Protein AF-A0AAD0WWM5-F1 (afdb_monomer_lite)

Foldseek 3Di:
DDPVLLVLLVVLLVLVVVLVVLLVVLLVLVVVVCVVCVVPPLDDPCPNVLSVVLCVLVVVLSCCCVVPVSVQLNDPDQDDDPNLVVLLVSLVVSLVSLVVVLVVLVVSVVPDPDDPSSVVSNVSSVVSSVSVNVSSVSSNVSSVVSVVVSVVVVVVVVVD

pLDDT: mean 91.47, std 9.18, range [53.81, 98.5]

Secondary structure (DSSP, 8-state):
--HHHHHHHHHHHHHHHHHHHHHHHHHHHHHHHHHHTTT-TTS-SSHHHHHHHHHHHHHHHHHHIIIIIHHHHHSSS----HHHHHHHHHHHHHHHHHHHHHHHHHHHHHHS---HHHHHHHHHHHHHHHHHHHHHHHHHHHHHHHHHHHHHHHHHHHT-

Structure (mmCIF, N/CA/C/O backbone):
data_AF-A0AAD0WWM5-F1
#
_entry.id   AF-A0AAD0WWM5-F1
#
loop_
_atom_site.group_PDB
_atom_site.id
_atom_site.type_symbol
_atom_site.label_atom_id
_atom_site.label_alt_id
_atom_site.label_comp_id
_atom_site.label_asym_id
_atom_site.label_entity_id
_atom_site.label_seq_id
_atom_site.pdbx_PDB_ins_code
_atom_site.Cartn_x
_atom_site.Cartn_y
_atom_site.Cartn_z
_atom_site.occupancy
_atom_site.B_iso_or_equiv
_atom_site.auth_seq_id
_atom_site.auth_comp_id
_atom_site.auth_asym_id
_atom_site.auth_atom_id
_atom_site.pdbx_PDB_model_num
ATOM 1 N N . MET A 1 1 ? 16.611 2.083 -19.815 1.00 89.44 1 MET A N 1
ATOM 2 C CA . MET A 1 1 ? 16.260 3.004 -18.702 1.00 89.44 1 MET A CA 1
ATOM 3 C C . MET A 1 1 ? 17.503 3.666 -18.103 1.00 89.44 1 MET A C 1
ATOM 5 O O . MET A 1 1 ? 18.583 3.092 -18.201 1.00 89.44 1 MET A O 1
ATOM 9 N N . SER A 1 2 ? 17.389 4.865 -17.509 1.00 92.38 2 SER A N 1
ATOM 10 C CA . SER A 1 2 ? 18.531 5.587 -16.905 1.00 92.38 2 SER A CA 1
ATOM 11 C C . SER A 1 2 ? 18.964 4.998 -15.552 1.00 92.38 2 SER A C 1
ATOM 13 O O . SER A 1 2 ? 18.190 4.309 -14.893 1.00 92.38 2 SER A O 1
ATOM 15 N N . ALA A 1 3 ? 20.185 5.305 -15.095 1.00 94.44 3 ALA A N 1
ATOM 16 C CA . ALA A 1 3 ? 20.655 4.891 -13.766 1.00 94.44 3 ALA A CA 1
ATOM 17 C C . ALA A 1 3 ? 19.786 5.460 -12.627 1.00 94.44 3 ALA A C 1
ATOM 19 O O . ALA A 1 3 ? 19.522 4.771 -11.649 1.00 94.44 3 ALA A O 1
ATOM 20 N N . GLU A 1 4 ? 19.296 6.693 -12.784 1.00 96.12 4 GLU A N 1
ATOM 21 C CA . GLU A 1 4 ? 18.362 7.315 -11.839 1.00 96.12 4 GLU A CA 1
ATOM 22 C C . GLU A 1 4 ? 17.033 6.550 -11.766 1.00 96.12 4 GLU A C 1
ATOM 24 O O . GLU A 1 4 ? 16.520 6.325 -10.677 1.00 96.12 4 GLU A O 1
ATOM 29 N N . PHE A 1 5 ? 16.495 6.101 -12.906 1.00 96.31 5 PHE A N 1
ATOM 30 C CA . PHE A 1 5 ? 15.285 5.277 -12.932 1.00 96.31 5 PHE A CA 1
ATOM 31 C C . PHE A 1 5 ? 15.490 3.970 -12.160 1.00 96.31 5 PHE A C 1
ATOM 33 O O . PHE A 1 5 ? 14.687 3.641 -11.292 1.00 96.31 5 PHE A O 1
ATOM 40 N N . LYS A 1 6 ? 16.595 3.261 -12.430 1.00 96.94 6 LYS A N 1
ATOM 41 C CA . LYS A 1 6 ? 16.902 1.993 -11.753 1.00 96.94 6 LYS A CA 1
ATOM 42 C C . LYS A 1 6 ? 17.057 2.180 -10.239 1.00 96.94 6 LYS A C 1
ATOM 44 O O . LYS A 1 6 ? 16.509 1.389 -9.483 1.00 96.94 6 LYS A O 1
ATOM 49 N N . ALA A 1 7 ? 17.699 3.265 -9.799 1.00 97.75 7 ALA A N 1
ATOM 50 C CA . ALA A 1 7 ? 17.811 3.589 -8.376 1.00 97.75 7 ALA A CA 1
ATOM 51 C C . ALA A 1 7 ? 16.440 3.798 -7.708 1.00 97.75 7 ALA A C 1
ATOM 53 O O . ALA A 1 7 ? 16.213 3.297 -6.611 1.00 97.75 7 ALA A O 1
ATOM 54 N N . LYS A 1 8 ? 15.495 4.476 -8.378 1.00 98.00 8 LYS A N 1
ATOM 55 C CA . LYS A 1 8 ? 14.133 4.631 -7.844 1.00 98.00 8 LYS A CA 1
ATOM 56 C C . LYS A 1 8 ? 13.393 3.286 -7.727 1.00 98.00 8 LYS A C 1
ATOM 58 O O . LYS A 1 8 ? 12.671 3.086 -6.757 1.00 98.00 8 LYS A O 1
ATOM 63 N N . VAL A 1 9 ? 13.589 2.357 -8.669 1.00 98.00 9 VAL A N 1
ATOM 64 C CA . VAL A 1 9 ? 13.018 0.994 -8.581 1.00 98.00 9 VAL A CA 1
ATOM 65 C C . VAL A 1 9 ? 13.612 0.228 -7.392 1.00 98.00 9 VAL A C 1
ATOM 67 O O . VAL A 1 9 ? 12.881 -0.391 -6.625 1.00 98.00 9 VAL A O 1
ATOM 70 N N . GLU A 1 10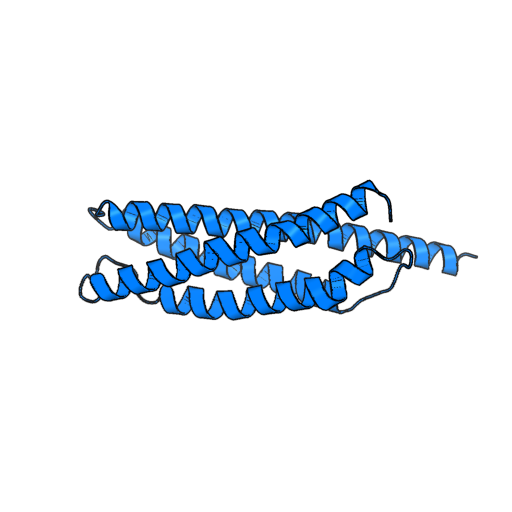 ? 14.926 0.309 -7.179 1.00 97.88 10 GLU A N 1
ATOM 71 C CA . GLU A 1 10 ? 15.583 -0.311 -6.016 1.00 97.88 10 GLU A CA 1
ATOM 72 C C . GLU A 1 10 ? 15.078 0.261 -4.679 1.00 97.88 10 GLU A C 1
ATOM 74 O O . GLU A 1 10 ? 14.927 -0.477 -3.699 1.00 97.88 10 GLU A O 1
ATOM 79 N N . GLU A 1 11 ? 14.763 1.560 -4.632 1.00 97.75 11 GLU A N 1
ATOM 80 C CA . GLU A 1 11 ? 14.130 2.179 -3.465 1.00 97.75 11 GLU A CA 1
ATOM 81 C C . GLU A 1 11 ? 12.754 1.565 -3.164 1.00 97.75 11 GLU A C 1
ATOM 83 O O . GLU A 1 11 ? 12.493 1.274 -1.994 1.00 97.75 11 GLU A O 1
ATOM 88 N N . LEU A 1 12 ? 11.913 1.303 -4.176 1.00 98.00 12 LEU A N 1
ATOM 89 C CA . LEU A 1 12 ? 10.613 0.634 -3.992 1.00 98.00 12 LEU A CA 1
ATOM 90 C C . LEU A 1 12 ? 10.774 -0.760 -3.377 1.00 98.00 12 LEU A C 1
ATOM 92 O O . LEU A 1 12 ? 10.167 -1.039 -2.342 1.00 98.00 12 LEU A O 1
ATOM 96 N N . ILE A 1 13 ? 11.680 -1.578 -3.926 1.00 97.12 13 ILE A N 1
ATOM 97 C CA . ILE A 1 13 ? 11.989 -2.921 -3.404 1.00 97.12 13 ILE A CA 1
ATOM 98 C C . ILE A 1 13 ? 12.341 -2.849 -1.914 1.00 97.12 13 ILE A C 1
ATOM 100 O O . ILE A 1 13 ? 11.848 -3.621 -1.090 1.00 97.12 13 ILE A O 1
ATOM 104 N N . SER A 1 14 ? 13.199 -1.898 -1.537 1.00 96.19 14 SER A N 1
ATOM 105 C CA . SER A 1 14 ? 13.590 -1.726 -0.136 1.00 96.19 14 SER A CA 1
ATOM 106 C C . SER A 1 14 ? 12.425 -1.264 0.752 1.00 96.19 14 SER A C 1
ATOM 108 O O . SER A 1 14 ? 12.349 -1.636 1.929 1.00 96.19 14 SER A O 1
ATOM 110 N N . TYR A 1 15 ? 11.496 -0.489 0.188 1.00 97.94 15 TYR A N 1
ATOM 111 C CA . TYR A 1 15 ? 10.340 0.056 0.888 1.00 97.94 15 TYR A CA 1
ATOM 112 C C . TYR A 1 15 ? 9.309 -1.022 1.234 1.00 97.94 15 TYR A C 1
ATOM 114 O O . TYR A 1 15 ? 8.694 -0.946 2.301 1.00 97.94 15 TYR A O 1
ATOM 122 N N . HIS A 1 16 ? 9.188 -2.084 0.429 1.00 98.50 16 HIS A N 1
ATOM 123 C CA . HIS A 1 16 ? 8.284 -3.203 0.723 1.00 98.50 16 HIS A CA 1
ATOM 124 C C . HIS A 1 16 ? 8.542 -3.778 2.113 1.00 98.50 16 HIS A C 1
ATOM 126 O O . HIS A 1 16 ? 7.617 -4.023 2.883 1.00 98.50 16 HIS A O 1
ATOM 132 N N . GLN A 1 17 ? 9.806 -3.924 2.520 1.00 97.94 17 GLN A N 1
ATOM 133 C CA . GLN A 1 17 ? 10.127 -4.442 3.850 1.00 97.94 17 GLN A CA 1
ATOM 134 C C . GLN A 1 17 ? 9.620 -3.535 4.987 1.00 97.94 17 GLN A C 1
ATOM 136 O O . GLN A 1 17 ? 9.258 -4.042 6.057 1.00 97.94 17 GLN A O 1
ATOM 141 N N . ILE A 1 18 ? 9.564 -2.217 4.767 1.00 97.31 18 ILE A N 1
ATOM 142 C CA . ILE A 1 18 ? 8.972 -1.251 5.703 1.00 97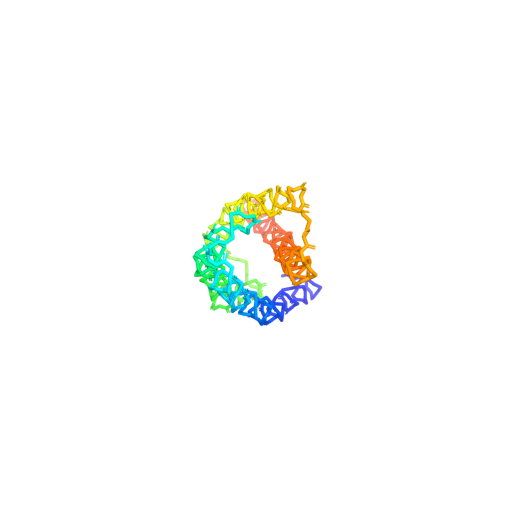.31 18 ILE A CA 1
ATOM 143 C C . ILE A 1 18 ? 7.466 -1.505 5.795 1.00 97.31 18 ILE A C 1
ATOM 145 O O . ILE A 1 18 ? 6.966 -1.727 6.900 1.00 97.31 18 ILE A O 1
ATOM 149 N N . ILE A 1 19 ? 6.772 -1.587 4.656 1.00 98.19 19 ILE A N 1
ATOM 150 C CA . ILE A 1 19 ? 5.331 -1.882 4.595 1.00 98.19 19 ILE A CA 1
ATOM 151 C C . ILE A 1 19 ? 5.024 -3.192 5.317 1.00 98.19 19 ILE A C 1
ATOM 153 O O . ILE A 1 19 ? 4.214 -3.206 6.244 1.00 98.19 19 ILE A O 1
ATOM 157 N N . ARG A 1 20 ? 5.730 -4.282 4.991 1.00 98.31 20 ARG A N 1
ATOM 158 C CA . ARG A 1 20 ? 5.525 -5.593 5.626 1.00 98.31 20 ARG A CA 1
ATOM 159 C C . ARG A 1 20 ? 5.655 -5.535 7.146 1.00 98.31 20 ARG A C 1
ATOM 161 O O . ARG A 1 20 ? 4.868 -6.157 7.858 1.00 98.31 20 ARG A O 1
ATOM 168 N N . ASN A 1 21 ? 6.655 -4.821 7.658 1.00 97.94 21 ASN A N 1
ATOM 169 C CA . ASN A 1 21 ? 6.890 -4.723 9.099 1.00 97.94 21 ASN A CA 1
ATOM 170 C C . ASN A 1 21 ? 5.799 -3.910 9.795 1.00 97.94 21 ASN A C 1
ATOM 172 O O . ASN A 1 21 ? 5.251 -4.338 10.815 1.00 97.94 21 ASN A O 1
ATOM 176 N N . GLU A 1 22 ? 5.474 -2.746 9.245 1.00 96.94 22 GLU A N 1
ATOM 177 C CA . GLU A 1 22 ? 4.502 -1.841 9.843 1.00 96.94 22 GLU A CA 1
ATOM 178 C C . GLU A 1 22 ? 3.079 -2.388 9.762 1.00 96.94 22 GLU A C 1
ATOM 180 O O . GLU A 1 22 ? 2.337 -2.317 10.744 1.00 96.94 22 GLU A O 1
ATOM 185 N N . PHE A 1 23 ? 2.717 -3.000 8.637 1.00 97.38 23 PHE A N 1
ATOM 186 C CA . PHE A 1 23 ? 1.388 -3.555 8.432 1.00 97.38 23 PHE A CA 1
ATOM 187 C C . PHE A 1 23 ? 1.133 -4.768 9.329 1.00 97.38 23 PHE A C 1
ATOM 189 O O . PHE A 1 23 ? 0.081 -4.858 9.958 1.00 97.38 23 PHE A O 1
ATOM 196 N N . LYS A 1 24 ? 2.117 -5.662 9.500 1.00 96.56 24 LYS A N 1
ATOM 197 C CA . LYS A 1 24 ? 2.006 -6.790 10.446 1.00 96.56 24 LYS A CA 1
ATOM 198 C C . LYS A 1 24 ? 1.835 -6.317 11.889 1.00 96.56 24 LYS A C 1
ATOM 200 O O . LYS A 1 24 ? 1.042 -6.894 12.637 1.00 96.56 24 LYS A O 1
ATOM 205 N N . ALA A 1 25 ? 2.547 -5.260 12.286 1.00 96.00 25 ALA A N 1
ATOM 206 C CA . ALA A 1 25 ? 2.359 -4.646 13.597 1.00 96.00 25 ALA A CA 1
ATOM 207 C C . ALA A 1 25 ? 0.947 -4.051 13.740 1.00 96.00 25 ALA A C 1
ATOM 209 O O . ALA A 1 25 ? 0.294 -4.261 14.765 1.00 96.00 25 ALA A O 1
ATOM 210 N N . LEU A 1 26 ? 0.448 -3.382 12.696 1.00 95.69 26 LEU A N 1
ATOM 211 C CA . LEU A 1 26 ? -0.894 -2.807 12.661 1.00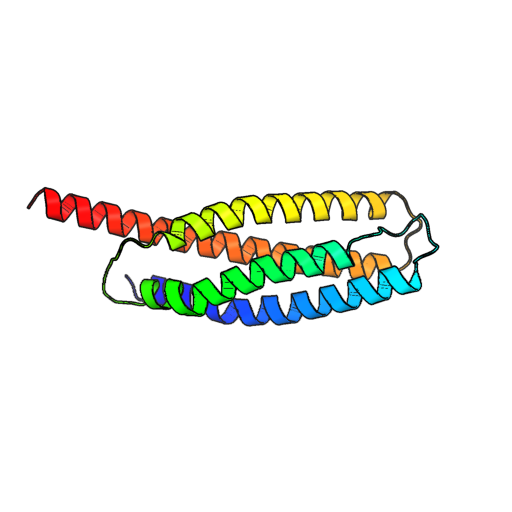 95.69 26 LEU A CA 1
ATOM 212 C C . LEU A 1 26 ? -1.988 -3.878 12.753 1.00 95.69 26 LEU A C 1
ATOM 214 O O . LEU A 1 26 ? -2.912 -3.739 13.553 1.00 95.69 26 LEU A O 1
ATOM 218 N N . MET A 1 27 ? -1.853 -4.976 12.005 1.00 96.06 27 MET A N 1
ATOM 219 C CA . MET A 1 27 ? -2.753 -6.130 12.064 1.00 96.06 27 MET A CA 1
ATOM 220 C C . MET A 1 27 ? -2.832 -6.696 13.479 1.00 96.06 27 MET A C 1
ATOM 222 O O . MET A 1 27 ? -3.926 -6.853 14.022 1.00 96.06 27 MET A O 1
ATOM 226 N N . ARG A 1 28 ? -1.682 -6.955 14.111 1.00 95.88 28 ARG A N 1
ATOM 227 C CA . ARG A 1 28 ? -1.644 -7.462 15.485 1.00 95.88 28 ARG A CA 1
ATOM 228 C C . ARG A 1 28 ? -2.342 -6.501 16.449 1.00 95.88 28 ARG A C 1
ATOM 230 O O . ARG A 1 28 ? -3.197 -6.927 17.219 1.00 95.88 28 ARG A O 1
ATOM 237 N N . ARG A 1 29 ? -2.018 -5.208 16.374 1.00 94.75 29 ARG A N 1
ATOM 238 C CA . ARG A 1 29 ? -2.604 -4.186 17.248 1.00 94.75 29 ARG A CA 1
ATOM 239 C C . ARG A 1 29 ? -4.115 -4.040 17.041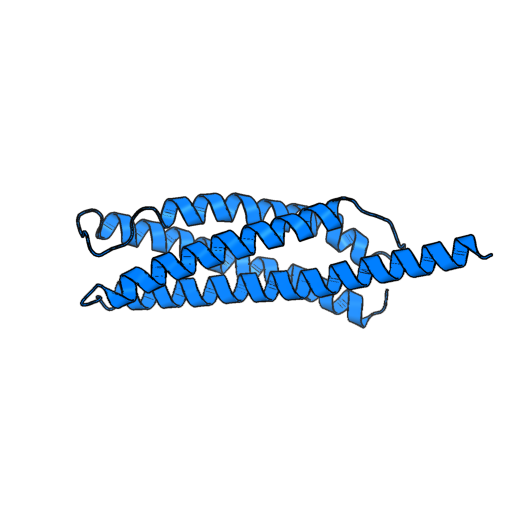 1.00 94.75 29 ARG A C 1
ATOM 241 O O . ARG A 1 29 ? -4.846 -3.853 18.007 1.00 94.75 29 ARG A O 1
ATOM 248 N N . SER A 1 30 ? -4.587 -4.172 15.802 1.00 94.12 30 SER A N 1
ATOM 249 C CA . SER A 1 30 ? -6.016 -4.130 15.481 1.00 94.12 30 SER A CA 1
ATOM 250 C C . SER A 1 30 ? -6.796 -5.265 16.142 1.00 94.12 30 SER A C 1
ATOM 252 O O . SER A 1 30 ? -7.869 -5.027 16.691 1.00 94.12 30 SER A O 1
ATOM 254 N N . 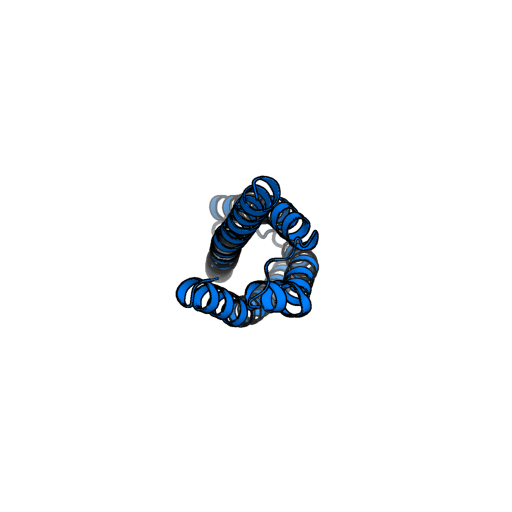TYR A 1 31 ? -6.227 -6.473 16.152 1.00 94.25 31 TYR A N 1
ATOM 255 C CA . TYR A 1 31 ? -6.815 -7.628 16.817 1.00 94.25 31 TYR A CA 1
ATOM 256 C C . TYR A 1 31 ? -6.874 -7.418 18.336 1.00 94.25 31 TYR A C 1
ATOM 258 O O . TYR A 1 31 ? -7.937 -7.560 18.932 1.00 94.25 31 TYR A O 1
ATOM 266 N N . GLU A 1 32 ? -5.757 -7.004 18.947 1.00 93.12 32 GLU A N 1
ATOM 267 C CA . GLU A 1 32 ? -5.667 -6.766 20.396 1.00 93.12 32 GLU A CA 1
ATOM 268 C C . GLU A 1 32 ? -6.680 -5.707 20.873 1.00 93.12 32 GLU A C 1
ATOM 270 O O . GLU A 1 32 ? -7.315 -5.873 21.915 1.00 93.12 32 GLU A O 1
ATOM 275 N N . ILE A 1 33 ? -6.868 -4.629 20.103 1.00 89.94 33 ILE A N 1
ATOM 276 C CA . ILE A 1 33 ? -7.833 -3.569 20.424 1.00 89.94 33 ILE A CA 1
ATOM 277 C C . ILE A 1 33 ? -9.270 -4.068 20.290 1.00 89.94 33 ILE A C 1
ATOM 279 O O . ILE A 1 33 ? -10.070 -3.846 21.197 1.00 89.94 33 ILE A O 1
ATOM 283 N N . GLU A 1 34 ? -9.617 -4.755 19.203 1.00 89.75 34 GLU A N 1
ATOM 284 C CA . GLU A 1 34 ? -10.981 -5.266 19.040 1.00 89.75 34 GLU A CA 1
ATOM 285 C C . GLU A 1 34 ? -11.345 -6.331 20.076 1.00 89.75 34 GLU A C 1
ATOM 287 O O . GLU A 1 34 ? -12.471 -6.332 20.567 1.00 89.75 34 GLU A O 1
ATOM 292 N N . GLU A 1 35 ? -10.405 -7.196 20.461 1.00 91.44 35 GLU A N 1
ATOM 293 C CA . GLU A 1 35 ? -10.624 -8.192 21.514 1.00 91.44 35 GLU A CA 1
ATOM 294 C C . GLU A 1 35 ? -10.843 -7.524 22.880 1.00 91.44 35 GLU A C 1
ATOM 296 O O . GLU A 1 35 ? -11.790 -7.850 23.605 1.00 91.44 35 GLU A O 1
ATOM 301 N N . LYS A 1 36 ? -9.995 -6.546 23.220 1.00 89.44 36 LYS A N 1
ATOM 302 C CA . LYS A 1 36 ? -10.060 -5.818 24.493 1.00 89.44 36 LYS A CA 1
ATOM 303 C C . LYS A 1 36 ? -11.336 -4.991 24.639 1.00 89.44 36 LYS A C 1
ATOM 305 O O . LYS A 1 36 ? -11.870 -4.892 25.741 1.00 89.44 36 LYS A O 1
ATOM 310 N N . TYR A 1 37 ? -11.810 -4.397 23.547 1.00 85.44 37 TYR A N 1
ATOM 311 C CA . TYR A 1 37 ? -12.955 -3.486 23.530 1.00 85.44 37 TYR A CA 1
ATOM 312 C C . TYR A 1 37 ? -14.195 -4.081 22.847 1.00 85.44 37 TYR A C 1
ATOM 314 O O . TYR A 1 37 ? -15.061 -3.343 22.385 1.00 85.44 37 TYR A O 1
ATOM 322 N N . GLN A 1 38 ? -14.316 -5.409 22.795 1.00 85.12 38 GLN A N 1
ATOM 323 C CA . GLN A 1 38 ? -15.393 -6.099 22.070 1.00 85.12 38 GLN A CA 1
ATOM 324 C C . GLN A 1 38 ? -16.818 -5.662 22.476 1.00 85.12 38 GLN A C 1
ATOM 326 O O . GLN A 1 38 ? -17.726 -5.629 21.635 1.00 85.12 38 GLN A O 1
ATOM 331 N N . ASP A 1 39 ? -16.997 -5.276 23.742 1.00 85.75 39 ASP A N 1
ATOM 332 C CA . ASP A 1 39 ? -18.272 -4.831 24.315 1.00 85.75 39 ASP A CA 1
ATOM 333 C C . ASP A 1 39 ? -18.450 -3.301 24.304 1.00 85.75 39 ASP A C 1
ATOM 335 O O . ASP A 1 39 ? -19.521 -2.810 24.662 1.00 85.75 39 ASP A O 1
ATOM 339 N N . ASP A 1 40 ? -17.436 -2.534 23.884 1.00 81.25 40 ASP A N 1
ATOM 340 C CA . ASP A 1 40 ? -17.507 -1.073 23.823 1.00 81.25 40 ASP A CA 1
ATOM 341 C C . ASP A 1 40 ? -18.157 -0.626 22.501 1.00 81.25 40 ASP A C 1
ATOM 343 O O . ASP A 1 40 ? -17.583 -0.826 21.424 1.00 81.25 40 ASP A O 1
ATOM 347 N N . PRO A 1 41 ? -19.349 0.000 22.531 1.00 79.06 41 PRO A N 1
ATOM 348 C CA . PRO A 1 41 ? -20.001 0.485 21.318 1.00 79.06 41 PRO A CA 1
ATOM 349 C C . PRO A 1 41 ? -19.250 1.651 20.654 1.00 79.06 41 PRO A C 1
ATOM 351 O O . PRO A 1 41 ? -19.551 1.982 19.507 1.00 79.06 41 PRO A O 1
ATOM 354 N N . ASN A 1 42 ? -18.288 2.270 21.346 1.00 74.81 42 ASN A N 1
ATOM 355 C CA . ASN A 1 42 ? -17.531 3.422 20.857 1.00 74.81 42 ASN A CA 1
ATOM 356 C C . ASN A 1 42 ? -16.233 3.038 20.134 1.00 74.81 42 ASN A C 1
ATOM 358 O O . ASN A 1 42 ? -15.546 3.928 19.634 1.00 74.81 42 ASN A O 1
ATOM 362 N N . ILE A 1 43 ? -15.894 1.747 20.059 1.00 76.62 43 ILE A N 1
ATOM 363 C CA . ILE A 1 43 ? -14.719 1.259 19.329 1.00 76.62 43 ILE A CA 1
ATOM 364 C C . ILE A 1 43 ? -15.160 0.601 18.011 1.00 76.62 43 ILE A C 1
ATOM 366 O O . ILE A 1 43 ? -16.100 -0.201 17.997 1.00 76.62 43 ILE A O 1
ATOM 370 N N . PRO A 1 44 ? -14.516 0.926 16.873 1.00 78.19 44 PRO A N 1
ATOM 371 C CA . PRO A 1 44 ? -14.845 0.315 15.592 1.00 78.19 44 PRO A CA 1
ATOM 372 C C . PRO A 1 44 ? -14.613 -1.185 15.599 1.00 78.19 44 PRO A C 1
ATOM 374 O O . PRO A 1 44 ? -13.527 -1.666 15.910 1.00 78.19 44 PRO A O 1
ATOM 377 N N . LYS A 1 45 ? -15.622 -1.900 15.108 1.00 85.06 45 LYS A N 1
ATOM 378 C CA . LYS A 1 45 ? -15.551 -3.333 14.835 1.00 85.06 45 LYS A CA 1
ATOM 379 C C . LYS A 1 45 ? -15.161 -3.592 13.381 1.00 85.06 45 LYS A C 1
ATOM 381 O O . LYS A 1 45 ? -15.521 -2.824 12.476 1.00 85.06 45 LYS A O 1
ATOM 386 N N . GLY A 1 46 ? -14.466 -4.695 13.141 1.00 90.94 46 GLY A N 1
ATOM 387 C CA . GLY A 1 46 ? -14.098 -5.200 11.820 1.00 90.94 46 GLY A CA 1
ATOM 388 C C . GLY A 1 46 ? -12.866 -4.552 11.184 1.00 90.94 46 GLY A C 1
ATOM 389 O O . GLY A 1 46 ? -12.677 -4.713 9.980 1.00 90.94 46 GLY A O 1
ATOM 390 N N . LEU A 1 47 ? -12.043 -3.831 11.945 1.00 92.81 47 LEU A N 1
ATOM 391 C CA . LEU A 1 47 ? -10.744 -3.327 11.487 1.00 92.81 47 LEU A CA 1
ATOM 392 C C . LEU A 1 47 ? -9.735 -4.457 11.288 1.00 92.81 47 LEU A C 1
ATOM 394 O O . LEU A 1 47 ? -9.062 -4.491 10.267 1.00 92.81 47 LEU A O 1
ATOM 398 N N . SER A 1 48 ? -9.669 -5.419 12.203 1.00 94.19 48 SER A N 1
ATOM 399 C CA . SER A 1 48 ? -8.806 -6.591 12.091 1.00 94.19 48 SER A CA 1
ATOM 400 C C . SER A 1 48 ? -9.126 -7.391 10.832 1.00 94.19 48 SER A C 1
ATOM 402 O O . SER A 1 48 ? -8.233 -7.696 10.045 1.00 94.19 48 SER A O 1
ATOM 404 N N . ASN A 1 49 ? -10.415 -7.614 10.560 1.00 95.12 49 ASN A N 1
ATOM 405 C CA . ASN A 1 49 ? -10.851 -8.257 9.321 1.00 95.12 49 ASN A CA 1
ATOM 406 C C . ASN A 1 49 ? -10.499 -7.437 8.074 1.00 95.12 49 ASN A C 1
ATOM 408 O O . ASN A 1 49 ? -10.174 -8.029 7.049 1.00 95.12 49 ASN A O 1
ATOM 412 N N . PHE A 1 50 ? -10.589 -6.103 8.135 1.00 96.50 50 PHE A N 1
ATOM 413 C CA . PHE A 1 50 ? -10.141 -5.239 7.042 1.00 96.50 50 PHE A CA 1
ATOM 414 C C . PHE A 1 50 ? -8.642 -5.425 6.793 1.00 96.50 50 PHE A C 1
ATOM 416 O O . PHE A 1 50 ? -8.261 -5.798 5.689 1.00 96.50 50 PHE A O 1
ATOM 423 N N . PHE A 1 51 ? -7.804 -5.264 7.822 1.00 97.44 51 PHE A N 1
ATOM 424 C CA . PHE A 1 51 ? -6.354 -5.361 7.668 1.00 97.44 51 PHE A CA 1
ATOM 425 C C . PHE A 1 51 ? -5.916 -6.749 7.201 1.00 97.44 51 PHE A C 1
ATOM 427 O O . PHE A 1 51 ? -5.049 -6.845 6.348 1.00 97.44 51 PHE A O 1
ATOM 434 N N . ILE A 1 52 ? -6.532 -7.834 7.677 1.00 96.88 52 ILE A N 1
ATOM 435 C CA . ILE A 1 52 ? -6.207 -9.184 7.191 1.00 96.88 52 ILE A CA 1
ATOM 436 C C . ILE A 1 52 ? -6.487 -9.326 5.692 1.00 96.88 52 ILE A C 1
ATOM 438 O O . ILE A 1 52 ? -5.653 -9.877 4.979 1.00 96.88 52 ILE A O 1
ATOM 442 N N . ARG A 1 53 ? -7.640 -8.847 5.207 1.00 97.75 53 ARG A N 1
ATOM 443 C CA . ARG A 1 53 ? -7.962 -8.922 3.774 1.00 97.75 53 ARG A CA 1
ATOM 444 C C . ARG A 1 53 ? -7.039 -8.036 2.950 1.00 97.75 53 ARG A C 1
ATOM 446 O O . ARG A 1 53 ? -6.457 -8.522 1.993 1.00 97.75 53 ARG A O 1
ATOM 453 N N . PHE A 1 54 ? -6.863 -6.788 3.371 1.00 98.12 54 PHE A N 1
ATOM 454 C CA . PHE A 1 54 ? -6.008 -5.834 2.674 1.00 98.12 54 PHE A CA 1
ATOM 455 C C . PHE A 1 54 ? -4.552 -6.317 2.614 1.00 98.12 54 PHE A C 1
ATOM 457 O O . PHE A 1 54 ? -3.910 -6.191 1.581 1.00 98.12 54 PHE A O 1
ATOM 464 N N . TRP A 1 55 ? -4.054 -6.959 3.680 1.00 98.12 55 TRP A N 1
ATOM 465 C CA . TRP A 1 55 ? -2.732 -7.594 3.697 1.00 98.12 55 TRP A CA 1
ATOM 466 C C . TRP A 1 55 ? -2.575 -8.667 2.620 1.00 98.12 55 TRP A C 1
ATOM 468 O O . TRP A 1 55 ? -1.519 -8.751 2.004 1.00 98.12 55 TRP A O 1
ATOM 478 N N . ILE A 1 56 ? -3.600 -9.499 2.409 1.00 98.06 56 ILE A N 1
ATOM 479 C CA . ILE A 1 56 ? -3.561 -10.540 1.375 1.00 98.06 56 ILE A CA 1
ATOM 480 C C . ILE A 1 56 ? -3.403 -9.904 -0.007 1.00 98.06 56 ILE A C 1
ATOM 482 O O . ILE A 1 56 ? -2.604 -10.409 -0.789 1.00 98.06 56 ILE A O 1
ATOM 486 N N . THR A 1 57 ? -4.120 -8.809 -0.276 1.00 97.25 57 THR A N 1
ATOM 487 C CA . THR A 1 57 ? -4.019 -8.073 -1.541 1.00 97.25 57 THR A CA 1
ATOM 488 C C . THR A 1 57 ? -2.624 -7.469 -1.715 1.00 97.25 57 THR A C 1
ATOM 490 O O . THR A 1 57 ? -1.898 -7.882 -2.611 1.00 97.25 57 THR A O 1
ATOM 493 N N . ILE A 1 58 ? -2.183 -6.593 -0.805 1.00 97.25 58 ILE A N 1
ATOM 494 C CA . ILE A 1 58 ? -0.913 -5.870 -0.998 1.00 97.25 58 ILE A CA 1
ATOM 495 C C . ILE A 1 58 ? 0.319 -6.780 -0.942 1.00 97.25 58 ILE A C 1
ATOM 497 O O . ILE A 1 58 ? 1.323 -6.499 -1.579 1.00 97.25 58 ILE A O 1
ATOM 501 N N . GLU A 1 59 ? 0.289 -7.878 -0.177 1.00 98.25 59 GLU A N 1
ATOM 502 C CA . GLU A 1 59 ? 1.406 -8.830 -0.170 1.00 98.25 59 GLU A CA 1
ATOM 503 C C . GLU A 1 59 ? 1.467 -9.637 -1.469 1.00 98.25 59 GLU A C 1
ATOM 505 O O . GLU A 1 59 ? 2.566 -10.000 -1.886 1.00 98.25 59 GLU A O 1
ATOM 510 N N . ALA A 1 60 ? 0.326 -9.920 -2.106 1.00 97.44 60 ALA A N 1
ATOM 511 C CA . ALA A 1 60 ? 0.309 -10.572 -3.411 1.00 97.44 60 ALA A CA 1
ATOM 512 C C . ALA A 1 60 ? 0.899 -9.655 -4.491 1.00 97.44 60 ALA A C 1
ATOM 514 O O . ALA A 1 60 ? 1.742 -10.118 -5.262 1.00 97.44 60 ALA A O 1
ATOM 515 N N . ASP A 1 61 ? 0.538 -8.371 -4.479 1.00 97.38 61 ASP A N 1
ATOM 516 C CA . ASP A 1 61 ? 1.079 -7.372 -5.408 1.00 97.38 61 ASP A CA 1
ATOM 517 C C . ASP A 1 61 ? 2.582 -7.187 -5.197 1.00 97.38 61 ASP A C 1
ATOM 519 O O . ASP A 1 61 ? 3.354 -7.459 -6.114 1.00 97.38 61 ASP A O 1
ATOM 523 N N . MET A 1 62 ? 3.030 -6.948 -3.957 1.00 98.25 62 MET A N 1
ATOM 524 C CA . MET A 1 62 ? 4.462 -6.848 -3.637 1.00 98.25 62 MET A CA 1
ATOM 525 C C . MET A 1 62 ? 5.260 -8.091 -4.061 1.00 98.25 62 MET A C 1
ATOM 527 O O . MET A 1 62 ? 6.410 -7.983 -4.487 1.00 98.25 62 MET A O 1
ATOM 531 N N . GLN A 1 63 ? 4.691 -9.298 -3.945 1.00 97.88 63 GLN A N 1
ATOM 532 C CA . GLN A 1 63 ? 5.344 -10.526 -4.417 1.00 97.88 63 GLN A CA 1
ATOM 533 C C . GLN A 1 63 ? 5.404 -10.603 -5.943 1.00 97.88 63 GLN A C 1
ATOM 535 O O . GLN A 1 63 ? 6.422 -11.032 -6.496 1.00 97.88 63 GLN A O 1
ATOM 540 N N . LYS A 1 64 ? 4.328 -10.214 -6.630 1.00 96.44 64 LYS A N 1
ATOM 541 C CA . LYS A 1 64 ? 4.268 -10.148 -8.093 1.00 96.44 64 LYS A CA 1
ATOM 542 C C . LYS A 1 64 ? 5.284 -9.138 -8.623 1.00 96.44 64 LYS A C 1
ATOM 544 O O . LYS A 1 64 ? 6.061 -9.451 -9.528 1.00 96.44 64 LYS A O 1
ATOM 549 N N . GLU A 1 65 ? 5.358 -7.980 -7.986 1.00 97.69 65 GLU A N 1
ATOM 550 C CA . GLU A 1 65 ? 6.292 -6.915 -8.313 1.00 97.69 65 GLU A CA 1
ATOM 551 C C . GLU A 1 65 ? 7.746 -7.356 -8.125 1.00 97.69 65 GLU A C 1
ATOM 553 O O . GLU A 1 65 ? 8.552 -7.286 -9.052 1.00 97.69 65 GLU A O 1
ATOM 558 N N . GLU A 1 66 ? 8.083 -7.896 -6.951 1.00 97.81 66 GLU A N 1
ATOM 559 C CA . GLU A 1 66 ? 9.443 -8.341 -6.623 1.00 97.81 66 GLU A CA 1
ATOM 560 C C . GLU A 1 66 ? 9.922 -9.510 -7.489 1.00 97.81 66 GLU A C 1
ATOM 562 O O . GLU A 1 66 ? 11.106 -9.594 -7.822 1.00 97.81 66 GLU A O 1
ATOM 567 N N . SER A 1 67 ? 9.024 -10.438 -7.827 1.00 95.56 67 SER A N 1
ATOM 568 C CA . SER A 1 67 ? 9.384 -11.650 -8.570 1.00 95.56 67 SER A CA 1
ATOM 569 C C . SER A 1 67 ? 9.413 -11.456 -10.082 1.00 95.56 67 SER A C 1
ATOM 571 O O . SER A 1 67 ? 10.135 -12.192 -10.761 1.00 95.56 67 SER A O 1
ATOM 573 N N . HIS A 1 68 ? 8.662 -10.486 -10.610 1.00 92.88 68 HIS A N 1
ATOM 574 C CA . HIS A 1 68 ? 8.507 -10.307 -12.049 1.00 92.88 68 HIS A CA 1
ATOM 575 C C . HIS A 1 68 ? 8.669 -8.857 -12.509 1.00 92.88 68 HIS A C 1
ATOM 577 O O . HIS A 1 68 ? 9.556 -8.582 -13.322 1.00 92.88 68 HIS A O 1
ATOM 583 N N . LEU A 1 69 ? 7.863 -7.931 -11.980 1.00 95.44 69 LEU A N 1
ATOM 584 C CA . LEU A 1 69 ? 7.796 -6.570 -12.513 1.00 95.44 69 LEU A CA 1
ATOM 585 C C . LEU A 1 69 ? 9.104 -5.798 -12.324 1.00 95.44 69 LEU A C 1
ATOM 587 O O . LEU A 1 69 ? 9.675 -5.302 -13.289 1.00 95.44 69 LEU A O 1
ATOM 591 N N . PHE A 1 70 ? 9.634 -5.715 -11.106 1.00 96.75 70 PHE A N 1
ATOM 592 C CA . PHE A 1 70 ? 10.866 -4.974 -10.847 1.00 96.75 70 PHE A CA 1
ATOM 593 C C . PHE A 1 70 ? 12.087 -5.555 -11.569 1.00 96.75 70 PHE A C 1
ATOM 595 O O . PHE A 1 70 ? 12.847 -4.766 -12.138 1.00 96.75 70 PHE A O 1
ATOM 602 N N . PRO A 1 71 ? 12.290 -6.890 -11.639 1.00 95.56 71 PRO A N 1
ATOM 603 C CA . PRO A 1 71 ? 13.299 -7.469 -12.524 1.00 95.56 71 PRO A CA 1
ATOM 604 C C . PRO A 1 71 ? 13.176 -6.999 -13.978 1.00 95.56 71 PRO A C 1
ATOM 606 O O . PRO A 1 71 ? 14.192 -6.663 -14.591 1.00 95.56 71 PRO A O 1
ATOM 609 N N . LEU A 1 72 ? 11.952 -6.920 -14.512 1.00 94.12 72 LEU A N 1
ATOM 610 C CA . LEU A 1 72 ? 11.701 -6.400 -15.855 1.00 94.12 72 LEU A CA 1
ATOM 611 C C . LEU A 1 72 ? 12.084 -4.914 -15.967 1.00 94.12 72 LEU A C 1
ATOM 613 O O . LEU A 1 72 ? 12.830 -4.546 -16.875 1.00 94.12 72 LEU A O 1
ATOM 617 N N . LEU A 1 73 ? 11.649 -4.071 -15.025 1.00 95.00 73 LEU A N 1
ATOM 618 C CA . LEU A 1 73 ? 11.960 -2.632 -15.014 1.00 95.00 73 LEU A CA 1
ATOM 619 C C . LEU A 1 73 ? 13.470 -2.345 -14.904 1.00 95.00 73 LEU A C 1
ATOM 621 O O . LEU A 1 73 ? 13.957 -1.328 -15.405 1.00 95.00 73 LEU A O 1
ATOM 625 N N . LEU A 1 74 ? 14.220 -3.228 -14.239 1.00 95.75 74 LEU A N 1
ATOM 626 C CA . LEU A 1 74 ? 15.673 -3.126 -14.073 1.00 95.75 74 LEU A CA 1
ATOM 627 C C . LEU A 1 74 ? 16.464 -3.667 -15.270 1.00 95.75 74 LEU A C 1
ATOM 629 O O . LEU A 1 74 ? 17.666 -3.379 -15.386 1.00 95.75 74 LEU A O 1
ATOM 633 N N . SER A 1 75 ? 15.816 -4.424 -16.154 1.00 93.00 75 SER A N 1
ATOM 634 C CA . SER A 1 75 ? 16.438 -4.947 -17.364 1.00 93.00 75 SER A CA 1
ATOM 635 C C . SER A 1 75 ? 16.811 -3.822 -18.343 1.00 93.00 75 SER A C 1
ATOM 637 O O . SER A 1 75 ? 16.400 -2.664 -18.211 1.00 93.00 75 SER A O 1
ATOM 639 N N . ASP A 1 76 ? 17.676 -4.140 -19.304 1.00 86.75 76 ASP A N 1
ATOM 640 C CA . ASP A 1 76 ? 18.058 -3.193 -20.357 1.00 86.75 76 ASP A CA 1
ATOM 641 C C . ASP A 1 76 ? 17.102 -3.236 -21.561 1.00 86.75 76 ASP A C 1
ATOM 643 O O . ASP A 1 76 ? 17.194 -2.382 -22.444 1.00 86.75 76 ASP A O 1
ATOM 647 N N . GLU A 1 77 ? 16.171 -4.191 -21.576 1.00 85.94 77 GLU A N 1
ATOM 648 C CA . GLU A 1 77 ? 15.187 -4.378 -22.636 1.00 85.94 77 GLU A CA 1
ATOM 649 C C . GLU A 1 77 ? 13.843 -3.755 -22.233 1.00 85.94 77 GLU A C 1
ATOM 651 O O . GLU A 1 77 ? 13.443 -3.754 -21.068 1.00 85.94 77 GLU A O 1
ATOM 656 N N . LEU A 1 78 ? 13.159 -3.159 -23.210 1.00 85.31 78 LEU A N 1
ATOM 657 C CA . LEU A 1 78 ? 11.806 -2.645 -23.025 1.00 85.31 78 LEU A CA 1
ATOM 658 C C . LEU A 1 78 ? 10.821 -3.694 -23.519 1.00 85.31 78 LEU A C 1
ATOM 660 O O . LEU A 1 78 ? 10.843 -4.043 -24.700 1.00 85.31 78 LEU A O 1
ATOM 664 N N . GLU A 1 79 ? 9.953 -4.166 -22.629 1.00 86.38 79 GLU A N 1
ATOM 665 C CA . GLU A 1 79 ? 8.942 -5.170 -22.946 1.00 86.38 79 GLU A CA 1
ATOM 666 C C . GLU A 1 79 ? 7.590 -4.759 -22.364 1.00 86.38 79 GLU A C 1
ATOM 668 O O . GLU A 1 79 ? 7.485 -4.308 -21.223 1.00 86.38 79 GLU A O 1
ATOM 673 N N . THR A 1 80 ? 6.532 -4.914 -23.158 1.00 80.50 80 THR A N 1
ATOM 674 C CA . THR A 1 80 ? 5.165 -4.739 -22.669 1.00 80.50 80 THR A CA 1
ATOM 675 C C . THR A 1 80 ? 4.830 -5.839 -21.672 1.00 80.50 80 THR A C 1
ATOM 677 O O . THR A 1 80 ? 4.913 -7.018 -22.011 1.00 80.50 80 THR A O 1
ATOM 680 N N . CYS A 1 81 ? 4.364 -5.458 -20.489 1.00 83.69 81 CYS A N 1
ATOM 681 C CA . CYS A 1 81 ? 3.932 -6.390 -19.460 1.00 83.69 81 CYS A CA 1
ATOM 682 C C . CYS A 1 81 ? 2.507 -6.040 -19.031 1.00 83.69 81 CYS A C 1
ATOM 684 O O . CYS A 1 81 ? 2.244 -4.914 -18.609 1.00 83.69 81 CYS A O 1
ATOM 686 N N . GLU A 1 82 ? 1.582 -6.992 -19.172 1.00 87.69 82 GLU A N 1
ATOM 687 C CA . GLU A 1 82 ? 0.183 -6.787 -18.776 1.00 87.69 82 GLU A CA 1
ATOM 688 C C . GLU A 1 82 ? 0.056 -6.572 -17.261 1.00 87.69 82 GLU A C 1
ATOM 690 O O . GLU A 1 82 ? -0.819 -5.829 -16.820 1.00 87.69 82 GLU A O 1
ATOM 695 N N . ASP A 1 83 ? 1.005 -7.104 -16.482 1.00 89.88 83 ASP A N 1
ATOM 696 C CA . ASP A 1 83 ? 1.046 -6.921 -15.033 1.00 89.88 83 ASP A CA 1
ATOM 697 C C . ASP A 1 83 ? 1.157 -5.448 -14.629 1.00 89.88 83 ASP A C 1
ATOM 699 O O . ASP A 1 83 ? 0.643 -5.086 -13.580 1.00 89.88 83 ASP A O 1
ATOM 703 N N . ILE A 1 84 ? 1.748 -4.580 -15.464 1.00 93.81 84 ILE A N 1
ATOM 704 C CA . ILE A 1 84 ? 1.817 -3.139 -15.176 1.00 93.81 84 ILE A CA 1
ATOM 705 C C . ILE A 1 84 ? 0.413 -2.543 -15.057 1.00 93.81 84 ILE A C 1
ATOM 707 O O . ILE A 1 84 ? 0.156 -1.754 -14.153 1.00 93.81 84 ILE A O 1
ATOM 711 N N . LYS A 1 85 ? -0.500 -2.901 -15.966 1.00 92.31 85 LYS A N 1
ATOM 712 C CA . LYS A 1 85 ? -1.871 -2.378 -15.927 1.00 92.31 85 LYS A CA 1
ATOM 713 C C . LYS A 1 85 ? -2.642 -2.949 -14.749 1.00 92.31 85 LYS A C 1
ATOM 715 O O . LYS A 1 85 ? -3.341 -2.200 -14.087 1.00 92.31 85 LYS A O 1
ATOM 720 N N . GLU A 1 86 ? -2.476 -4.243 -14.481 1.00 95.12 86 GLU A N 1
ATOM 721 C CA . GLU A 1 86 ? -3.128 -4.906 -13.350 1.00 95.12 86 GLU A CA 1
ATOM 722 C C . GLU A 1 86 ? -2.710 -4.279 -12.012 1.00 95.12 86 GLU A C 1
ATOM 724 O O . GLU A 1 86 ? -3.572 -4.022 -11.179 1.00 95.12 86 GLU A O 1
ATOM 729 N N . ILE A 1 87 ? -1.421 -3.960 -11.833 1.00 97.06 87 ILE A N 1
ATOM 730 C CA . ILE A 1 87 ? -0.932 -3.246 -10.642 1.00 97.06 87 ILE A CA 1
ATOM 731 C C . ILE A 1 87 ? -1.523 -1.832 -10.563 1.00 97.06 87 ILE A C 1
ATOM 733 O O . ILE A 1 87 ? -2.035 -1.442 -9.518 1.00 97.06 87 ILE A O 1
ATOM 737 N N . LEU A 1 88 ? -1.525 -1.072 -11.665 1.00 97.25 88 LEU A N 1
ATOM 738 C CA . LEU A 1 88 ? -2.103 0.279 -11.689 1.00 97.25 88 LEU A CA 1
ATOM 739 C C . LEU A 1 88 ? -3.604 0.282 -11.347 1.00 97.25 88 LEU A C 1
ATOM 741 O O . LEU A 1 88 ? -4.045 1.106 -10.549 1.00 97.25 88 LEU A O 1
ATOM 745 N N . GLU A 1 89 ? -4.381 -0.642 -11.916 1.00 96.62 89 GLU A N 1
ATOM 746 C CA . GLU A 1 89 ? -5.806 -0.818 -11.602 1.00 96.62 89 GLU A CA 1
ATOM 747 C C . GLU A 1 89 ? -6.001 -1.257 -10.142 1.00 96.62 89 GLU A C 1
ATOM 749 O O . GLU A 1 89 ? -6.842 -0.703 -9.431 1.00 96.62 89 GLU A O 1
ATOM 754 N N . GLY A 1 90 ? -5.175 -2.191 -9.660 1.00 97.31 90 GLY A N 1
ATOM 755 C CA . GLY A 1 90 ? -5.168 -2.623 -8.263 1.00 97.31 90 GLY A CA 1
ATOM 756 C C . GLY A 1 90 ? -4.905 -1.471 -7.291 1.00 97.31 90 GLY A C 1
ATOM 757 O O . GLY A 1 90 ? -5.605 -1.344 -6.285 1.00 97.31 90 GLY A O 1
ATOM 758 N N . HIS A 1 91 ? -3.967 -0.575 -7.609 1.00 98.38 91 HIS A N 1
ATOM 759 C CA . HIS A 1 91 ? -3.679 0.614 -6.804 1.00 98.38 91 HIS A CA 1
ATOM 760 C C . HIS A 1 91 ? -4.874 1.568 -6.707 1.00 98.38 91 HIS A C 1
ATOM 762 O O . HIS A 1 91 ? -5.126 2.113 -5.629 1.00 98.38 91 HIS A O 1
ATOM 768 N N . GLU A 1 92 ? -5.649 1.748 -7.781 1.00 97.94 92 GLU A N 1
ATOM 769 C CA . GLU A 1 92 ? -6.871 2.564 -7.735 1.00 97.94 92 GLU A CA 1
ATOM 770 C C . GLU A 1 92 ? -7.906 1.975 -6.761 1.00 97.94 92 GLU A C 1
ATOM 772 O O . GLU A 1 92 ? -8.486 2.698 -5.944 1.00 97.94 92 GLU A O 1
ATOM 777 N N . GLU A 1 93 ? -8.118 0.656 -6.798 1.00 97.94 93 GLU A N 1
ATOM 778 C CA . GLU A 1 93 ? -9.031 -0.031 -5.876 1.00 97.94 93 GLU A CA 1
ATOM 779 C C . GLU A 1 93 ? -8.548 0.069 -4.420 1.00 97.94 93 GLU A C 1
ATOM 781 O O . GLU A 1 93 ? -9.325 0.376 -3.508 1.00 97.94 93 GLU A O 1
ATOM 786 N N . GLN A 1 94 ? -7.249 -0.117 -4.197 1.00 98.31 94 GLN A N 1
ATOM 787 C CA . GLN A 1 94 ? -6.635 -0.044 -2.873 1.00 98.31 94 GLN A CA 1
ATOM 788 C C . GLN A 1 94 ? -6.695 1.361 -2.276 1.00 98.31 94 GLN A C 1
ATOM 790 O O . GLN A 1 94 ? -6.982 1.507 -1.083 1.00 98.31 94 GLN A O 1
ATOM 795 N N . GLU A 1 95 ? -6.483 2.408 -3.078 1.00 98.00 95 GLU A N 1
ATOM 796 C CA . GLU A 1 95 ? -6.620 3.793 -2.623 1.00 98.00 95 GLU A CA 1
ATOM 797 C C . GLU A 1 95 ? -8.050 4.066 -2.129 1.00 98.00 95 GLU A C 1
ATOM 799 O O . GLU A 1 95 ? -8.249 4.692 -1.078 1.00 98.00 95 GLU A O 1
ATOM 804 N N . LEU A 1 96 ? -9.060 3.550 -2.839 1.00 97.88 96 LEU A N 1
ATOM 805 C CA . LEU A 1 96 ? -10.461 3.659 -2.430 1.00 97.88 96 LEU A CA 1
ATOM 806 C C . LEU A 1 96 ? -10.723 2.928 -1.107 1.00 97.88 96 LEU A C 1
ATOM 808 O O . LEU A 1 96 ? -11.301 3.525 -0.193 1.00 97.88 96 LEU A O 1
ATOM 812 N N . GLU A 1 97 ? -10.250 1.689 -0.955 1.00 97.88 97 GLU A N 1
ATOM 813 C CA . GLU A 1 97 ? -10.384 0.928 0.296 1.00 97.88 97 GLU A CA 1
ATOM 814 C C . GLU A 1 97 ? -9.726 1.642 1.487 1.00 97.88 97 GLU A C 1
ATOM 816 O O . GLU A 1 97 ? -10.314 1.759 2.571 1.00 97.88 97 GLU A O 1
ATOM 821 N N . LEU A 1 98 ? -8.517 2.174 1.297 1.00 98.00 98 LEU A N 1
ATOM 822 C CA . LEU A 1 98 ? -7.796 2.926 2.323 1.00 98.00 98 LEU A CA 1
ATOM 823 C C . LEU A 1 98 ? -8.513 4.231 2.677 1.00 98.00 98 LEU A C 1
ATOM 825 O O . LEU A 1 98 ? -8.592 4.604 3.852 1.00 98.00 98 LEU A O 1
ATOM 829 N N . LYS A 1 99 ? -9.095 4.917 1.694 1.00 97.44 99 LYS A N 1
ATOM 830 C CA . LYS A 1 99 ? -9.900 6.122 1.918 1.00 97.44 99 LYS A CA 1
ATOM 831 C C . LYS A 1 99 ? -11.157 5.821 2.732 1.00 97.44 99 LYS A C 1
ATOM 833 O O . LYS A 1 99 ? -11.479 6.580 3.652 1.00 97.44 99 LYS A O 1
ATOM 838 N N . GLU A 1 100 ? -11.844 4.719 2.446 1.00 95.94 100 GLU A N 1
ATOM 839 C CA . GLU A 1 100 ? -13.002 4.264 3.221 1.00 95.94 100 GLU A CA 1
ATOM 840 C C . GLU A 1 100 ? -12.620 3.893 4.659 1.00 95.94 100 GLU A C 1
ATOM 842 O O . GLU A 1 100 ? -13.290 4.323 5.608 1.00 95.94 100 GLU A O 1
ATOM 847 N N . LEU A 1 101 ? -11.507 3.172 4.845 1.00 95.56 101 LEU A N 1
ATOM 848 C CA . LEU A 1 101 ? -10.935 2.907 6.167 1.00 95.56 101 LEU A CA 1
ATOM 849 C C . LEU A 1 101 ? -10.696 4.218 6.924 1.00 95.56 101 LEU A C 1
ATOM 851 O O . LEU A 1 101 ? -11.098 4.347 8.083 1.00 95.56 101 LEU A O 1
ATOM 855 N N . MET A 1 102 ? -10.060 5.198 6.284 1.00 95.25 102 MET A N 1
ATOM 856 C CA . MET A 1 102 ? -9.736 6.473 6.918 1.00 95.25 102 MET A CA 1
ATOM 857 C C . MET A 1 102 ? -10.984 7.263 7.309 1.00 95.25 102 MET A C 1
ATOM 859 O O . MET A 1 102 ? -11.031 7.800 8.418 1.00 95.25 102 MET A O 1
ATOM 863 N N . ALA A 1 103 ? -12.009 7.292 6.456 1.00 92.75 103 ALA A N 1
ATOM 864 C CA . ALA A 1 103 ? -13.292 7.916 6.774 1.00 92.75 103 ALA A CA 1
ATOM 865 C C . ALA A 1 103 ? -13.963 7.236 7.976 1.00 92.75 103 ALA A C 1
ATOM 867 O O . ALA A 1 103 ? -14.427 7.914 8.898 1.00 92.75 103 ALA A O 1
ATOM 868 N N . LYS A 1 104 ? -13.949 5.896 8.014 1.00 89.75 104 LYS A N 1
ATOM 869 C CA . LYS A 1 104 ? -14.459 5.120 9.148 1.00 89.75 104 LYS A CA 1
ATOM 870 C C . LYS A 1 104 ? -13.714 5.487 10.427 1.00 89.75 104 LYS A C 1
ATOM 872 O O . LYS A 1 104 ? -14.347 5.882 11.397 1.00 89.75 104 LYS A O 1
ATOM 877 N N . VAL A 1 105 ? -12.384 5.411 10.425 1.00 89.31 105 VAL A N 1
ATOM 878 C CA . VAL A 1 105 ? -11.531 5.684 11.595 1.00 89.31 105 VAL A CA 1
ATOM 879 C C . VAL A 1 105 ? -11.715 7.113 12.126 1.00 89.31 105 VAL A C 1
ATOM 881 O O . VAL A 1 105 ? -11.820 7.300 13.338 1.00 89.31 105 VAL A O 1
ATOM 884 N N . GLN A 1 106 ? -11.814 8.111 11.243 1.00 85.81 106 GLN A N 1
ATOM 885 C CA . GLN A 1 106 ? -12.079 9.505 11.626 1.00 85.81 106 GLN A CA 1
ATOM 886 C C . GLN A 1 106 ? -13.455 9.686 12.279 1.00 85.81 106 GLN A C 1
ATOM 888 O O . GLN A 1 106 ? -13.582 10.453 13.232 1.00 85.81 106 GLN A O 1
ATOM 893 N N . GLY A 1 107 ? -14.477 8.957 11.820 1.00 81.88 107 GLY A N 1
ATOM 894 C CA . GLY A 1 107 ? -15.810 8.989 12.428 1.00 81.88 107 GLY A CA 1
ATOM 895 C C . GLY A 1 107 ? -15.801 8.618 13.916 1.00 81.88 107 GLY A C 1
ATOM 896 O O . GLY A 1 107 ? -16.485 9.262 14.708 1.00 81.88 107 GLY A O 1
ATOM 897 N N . TYR A 1 108 ? -14.972 7.646 14.311 1.00 76.00 108 TYR A N 1
ATOM 898 C CA . TYR A 1 108 ? -14.834 7.221 15.713 1.00 76.00 108 TYR A CA 1
ATOM 899 C C . TYR A 1 108 ? -14.025 8.198 16.573 1.00 76.00 108 TYR A C 1
ATOM 901 O O . TYR A 1 108 ? -14.290 8.333 17.767 1.00 76.00 108 TYR A O 1
ATOM 909 N N . GLU A 1 109 ? -13.060 8.909 15.981 1.00 74.12 109 GLU A N 1
ATOM 910 C CA . GLU A 1 109 ? -12.289 9.957 16.669 1.00 74.12 109 GLU A CA 1
ATOM 911 C C . GLU A 1 109 ? -13.189 11.123 17.118 1.00 74.12 109 GLU A C 1
ATOM 913 O O . GLU A 1 109 ? -12.943 11.726 18.158 1.00 74.12 109 GLU A O 1
ATOM 918 N N . LEU A 1 110 ? -14.264 11.410 16.373 1.00 66.44 110 LEU A N 1
ATOM 919 C CA . LEU A 1 110 ? -15.213 12.487 16.678 1.00 66.44 110 LEU A CA 1
ATOM 920 C C . LEU A 1 110 ? -16.303 12.095 17.686 1.00 66.44 110 LEU A C 1
ATOM 922 O O . LEU A 1 110 ? -16.920 12.978 18.283 1.00 66.44 110 LEU A O 1
ATOM 926 N N . SER A 1 111 ? -16.584 10.800 17.853 1.00 65.56 111 SER A N 1
ATOM 927 C CA . SER A 1 111 ? -17.757 10.321 18.596 1.00 65.56 111 SER A CA 1
ATOM 928 C C . SER A 1 111 ? -17.493 9.953 20.058 1.00 65.56 111 SER A C 1
ATOM 930 O O . SER A 1 111 ? -18.435 9.582 20.754 1.00 65.56 111 SER A O 1
ATOM 932 N N . SER A 1 112 ? -16.248 9.997 20.534 1.00 56.53 112 SER A N 1
ATOM 933 C CA . SER A 1 112 ? -15.861 9.378 21.807 1.00 56.53 112 SER A CA 1
ATOM 934 C C . SER A 1 112 ? -15.041 10.304 22.714 1.00 56.53 112 SER A C 1
ATOM 936 O O . SER A 1 112 ? -14.235 11.111 22.255 1.00 56.53 112 SER A O 1
ATOM 938 N N . GLU A 1 113 ? -15.204 10.165 24.036 1.00 63.19 113 GLU A N 1
ATOM 939 C CA . GLU A 1 113 ? -14.172 10.562 25.008 1.00 63.19 113 GLU A CA 1
ATOM 940 C C . GLU A 1 113 ? -13.026 9.555 24.892 1.00 63.19 113 GLU A C 1
ATOM 942 O O . GLU A 1 113 ? -12.921 8.590 25.653 1.00 63.19 113 GLU A O 1
ATOM 947 N N . VAL A 1 114 ? -12.236 9.689 23.830 1.00 63.25 114 VAL A N 1
ATOM 948 C CA . VAL A 1 114 ? -11.382 8.589 23.406 1.00 63.25 114 VAL A CA 1
ATOM 949 C C . VAL A 1 114 ? -10.235 8.347 24.364 1.00 63.25 114 VAL A C 1
ATOM 951 O O . VAL A 1 114 ? -9.469 9.248 24.711 1.00 63.25 114 VAL A O 1
ATOM 954 N N . ASN A 1 115 ? -10.084 7.087 24.766 1.00 75.94 115 ASN A N 1
ATOM 955 C CA . ASN A 1 115 ? -8.951 6.691 25.575 1.00 75.94 115 ASN A CA 1
ATOM 956 C C . ASN A 1 115 ? -7.639 6.844 24.774 1.00 75.94 115 ASN A C 1
ATOM 958 O O . ASN A 1 115 ? -7.597 6.840 23.536 1.00 75.94 115 ASN A O 1
ATOM 962 N N . LYS A 1 116 ? -6.539 7.013 25.509 1.00 83.75 116 LYS A N 1
ATOM 963 C CA . LYS A 1 116 ? -5.212 7.272 24.936 1.00 83.75 116 LYS A CA 1
ATOM 964 C C . LYS A 1 116 ? -4.761 6.174 23.961 1.00 83.75 116 LYS A C 1
ATOM 966 O O . LYS A 1 116 ? -4.145 6.484 22.947 1.00 83.75 116 LYS A O 1
ATOM 971 N N . GLU A 1 117 ? -5.088 4.919 24.252 1.00 85.94 117 GLU A N 1
ATOM 972 C CA . GLU A 1 117 ? -4.668 3.758 23.462 1.00 85.94 117 GLU A CA 1
ATOM 973 C C . GLU A 1 117 ? -5.317 3.738 22.075 1.00 85.94 117 GLU A C 1
ATOM 975 O O . GLU A 1 117 ? -4.624 3.517 21.081 1.00 85.94 117 GLU A O 1
ATOM 980 N N . TRP A 1 118 ? -6.613 4.050 21.983 1.00 85.69 118 TRP A N 1
ATOM 981 C CA . TRP A 1 118 ? -7.293 4.220 20.700 1.00 85.69 118 TRP A CA 1
ATOM 982 C C . TRP A 1 118 ? -6.705 5.387 19.906 1.00 85.69 118 TRP A C 1
ATOM 984 O O . TRP A 1 118 ? -6.402 5.242 18.726 1.00 85.69 118 TRP A O 1
ATOM 994 N N . THR A 1 119 ? -6.468 6.529 20.555 1.00 85.81 119 THR A N 1
ATOM 995 C CA . THR A 1 119 ? -5.856 7.697 19.895 1.00 85.81 119 THR A CA 1
ATOM 996 C C . THR A 1 119 ? -4.488 7.353 19.298 1.00 85.81 119 THR A C 1
ATOM 998 O O . THR A 1 119 ? -4.152 7.773 18.191 1.00 85.81 119 THR A O 1
ATOM 1001 N N . GLU A 1 120 ? -3.677 6.579 20.018 1.00 90.56 120 GLU A N 1
ATOM 1002 C CA . GLU A 1 120 ? -2.388 6.094 19.523 1.00 90.56 120 GLU A CA 1
ATOM 1003 C C . GLU A 1 120 ? -2.548 5.088 18.381 1.00 90.56 120 GLU A C 1
ATOM 1005 O O . GLU A 1 120 ? -1.739 5.092 17.460 1.00 90.56 120 GLU A O 1
ATOM 1010 N N . PHE A 1 121 ? -3.583 4.251 18.399 1.00 91.62 121 PHE A N 1
ATOM 1011 C CA . PHE A 1 121 ? -3.845 3.316 17.308 1.00 91.62 121 PHE A CA 1
ATOM 1012 C C . PHE A 1 121 ? -4.300 4.023 16.035 1.00 91.62 121 PHE A C 1
ATOM 1014 O O . PHE A 1 121 ? -3.794 3.728 14.959 1.00 91.62 121 PHE A O 1
ATOM 1021 N N . VAL A 1 122 ? -5.165 5.031 16.147 1.00 91.00 122 VAL A N 1
ATOM 1022 C CA . VAL A 1 122 ? -5.551 5.879 15.011 1.00 91.00 122 VAL A CA 1
ATOM 1023 C C . VAL A 1 122 ? -4.334 6.558 14.384 1.00 91.00 122 VAL A C 1
ATOM 1025 O O . VAL A 1 122 ? -4.248 6.657 13.160 1.00 91.00 122 VAL A O 1
ATOM 1028 N N . LYS A 1 123 ? -3.374 7.014 15.197 1.00 92.56 123 LYS A N 1
ATOM 1029 C CA . LYS A 1 123 ? -2.112 7.577 14.691 1.00 92.56 123 LYS A CA 1
ATOM 1030 C C . LYS A 1 123 ? -1.294 6.543 13.922 1.00 92.56 123 LYS A C 1
ATOM 1032 O O . LYS A 1 123 ? -0.780 6.876 12.857 1.00 92.56 123 LYS A O 1
ATOM 1037 N N . ASP A 1 124 ? -1.213 5.312 14.421 1.00 95.31 124 ASP A N 1
ATOM 1038 C CA . ASP A 1 124 ? -0.533 4.226 13.714 1.00 95.31 124 ASP A CA 1
ATOM 1039 C C . ASP A 1 124 ? -1.207 3.918 12.378 1.00 95.31 124 ASP A C 1
ATOM 1041 O O . ASP A 1 124 ? -0.510 3.840 11.370 1.00 95.31 124 ASP A O 1
ATOM 1045 N N . ILE A 1 125 ? -2.542 3.829 12.343 1.00 96.31 125 ILE A N 1
ATOM 1046 C CA . ILE A 1 125 ? -3.296 3.634 11.097 1.00 96.31 125 ILE A CA 1
ATOM 1047 C C . ILE A 1 125 ? -2.963 4.756 10.111 1.00 96.31 125 ILE A C 1
ATOM 1049 O O . ILE A 1 125 ? -2.509 4.480 9.006 1.00 96.31 125 ILE A O 1
ATOM 1053 N N . LYS A 1 126 ? -3.116 6.024 10.522 1.00 96.12 126 LYS A N 1
ATOM 1054 C CA . LYS A 1 126 ? -2.833 7.199 9.675 1.00 96.12 126 LYS A CA 1
ATOM 1055 C C . LYS A 1 126 ? -1.424 7.147 9.079 1.00 96.12 126 LYS A C 1
ATOM 1057 O O . LYS A 1 126 ? -1.242 7.455 7.907 1.00 96.12 126 LYS A O 1
ATOM 1062 N N . ARG A 1 127 ? -0.435 6.760 9.887 1.00 97.12 127 ARG A N 1
ATOM 1063 C CA . ARG A 1 127 ? 0.970 6.661 9.479 1.00 97.12 127 ARG A CA 1
ATOM 1064 C C . ARG A 1 127 ? 1.195 5.554 8.450 1.00 97.12 127 ARG A C 1
ATOM 1066 O O . ARG A 1 127 ? 1.830 5.818 7.436 1.00 97.12 127 ARG A O 1
ATOM 1073 N N . VAL A 1 128 ? 0.674 4.353 8.701 1.00 97.88 128 VAL A N 1
ATOM 1074 C CA . VAL A 1 128 ? 0.842 3.204 7.795 1.00 97.88 128 VAL A CA 1
ATOM 1075 C C . VAL A 1 128 ? 0.117 3.444 6.475 1.00 97.88 128 VAL A C 1
ATOM 1077 O O . VAL A 1 128 ? 0.712 3.258 5.420 1.00 97.88 128 VAL A O 1
ATOM 1080 N N . VAL A 1 129 ? -1.125 3.934 6.522 1.00 97.94 129 VAL A N 1
ATOM 1081 C CA . VAL A 1 129 ? -1.905 4.266 5.318 1.00 97.94 129 VAL A CA 1
ATOM 1082 C C . VAL A 1 129 ? -1.194 5.322 4.472 1.00 97.94 129 VAL A C 1
ATOM 1084 O O . VAL A 1 129 ? -1.087 5.166 3.262 1.00 97.94 129 VAL A O 1
ATOM 1087 N N . LEU A 1 130 ? -0.646 6.367 5.101 1.00 97.56 130 LEU A N 1
ATOM 1088 C CA . LEU A 1 130 ? 0.147 7.368 4.389 1.00 97.56 130 LEU A CA 1
ATOM 1089 C C . LEU A 1 130 ? 1.389 6.753 3.727 1.00 97.56 130 LEU A C 1
ATOM 1091 O O . LEU A 1 130 ? 1.713 7.120 2.603 1.00 97.56 130 LEU A O 1
ATOM 1095 N N . GLY A 1 131 ? 2.080 5.836 4.408 1.00 98.00 131 GLY A N 1
ATOM 1096 C CA . GLY A 1 131 ? 3.240 5.137 3.851 1.00 98.00 131 GLY A CA 1
ATOM 1097 C C . GLY A 1 131 ? 2.896 4.307 2.614 1.00 98.00 131 GLY A C 1
ATOM 1098 O O . GLY A 1 131 ? 3.617 4.378 1.624 1.00 98.00 131 GLY A O 1
ATOM 1099 N N . ILE A 1 132 ? 1.773 3.583 2.647 1.00 98.31 132 ILE A N 1
ATOM 1100 C CA . ILE A 1 132 ? 1.286 2.791 1.507 1.00 98.31 132 ILE A CA 1
ATOM 1101 C C . ILE A 1 132 ? 0.918 3.703 0.336 1.00 98.31 132 ILE A C 1
ATOM 1103 O O . ILE A 1 132 ? 1.404 3.480 -0.763 1.00 98.31 132 ILE A O 1
ATOM 1107 N N . ASN A 1 133 ? 0.162 4.781 0.571 1.00 98.38 133 ASN A N 1
ATOM 1108 C CA . ASN A 1 133 ? -0.184 5.729 -0.494 1.00 98.38 133 ASN A CA 1
ATOM 1109 C C . ASN A 1 133 ? 1.061 6.357 -1.134 1.00 98.38 133 ASN A C 1
ATOM 1111 O O . ASN A 1 133 ? 1.170 6.395 -2.351 1.00 98.38 133 ASN A O 1
ATOM 1115 N N . ILE A 1 134 ? 2.040 6.785 -0.328 1.00 98.00 134 ILE A N 1
ATOM 1116 C CA . ILE A 1 134 ? 3.301 7.337 -0.850 1.00 98.00 134 ILE A CA 1
ATOM 1117 C C . ILE A 1 134 ? 4.052 6.308 -1.702 1.00 98.00 134 ILE A C 1
ATOM 1119 O O . ILE A 1 134 ? 4.715 6.682 -2.668 1.00 98.00 134 ILE A O 1
ATOM 1123 N N . HIS A 1 135 ? 4.010 5.034 -1.320 1.00 98.38 135 HIS A N 1
ATOM 1124 C CA . HIS A 1 135 ? 4.635 3.963 -2.081 1.00 98.38 135 HIS A CA 1
ATOM 1125 C C . HIS A 1 135 ? 3.926 3.732 -3.420 1.00 98.38 135 HIS A C 1
ATOM 1127 O O . HIS A 1 135 ? 4.598 3.834 -4.445 1.00 98.38 135 HIS A O 1
ATOM 1133 N N . MET A 1 136 ? 2.599 3.554 -3.413 1.00 98.50 136 MET A N 1
ATOM 1134 C CA . MET A 1 136 ? 1.794 3.386 -4.631 1.00 98.50 136 MET A CA 1
ATOM 1135 C C . MET A 1 136 ? 1.950 4.582 -5.579 1.00 98.50 136 MET A C 1
ATOM 1137 O O . MET A 1 136 ? 2.160 4.399 -6.771 1.00 98.50 136 MET A O 1
ATOM 1141 N N . ASP A 1 137 ? 1.949 5.818 -5.066 1.00 98.44 137 ASP A N 1
ATOM 1142 C CA . ASP A 1 137 ? 2.143 7.027 -5.881 1.00 98.44 137 ASP A CA 1
ATOM 1143 C C . ASP A 1 137 ? 3.492 7.018 -6.618 1.00 98.44 137 ASP A C 1
ATOM 1145 O O . ASP A 1 137 ? 3.585 7.374 -7.797 1.00 98.44 137 ASP A O 1
ATOM 1149 N N . ARG A 1 138 ? 4.561 6.619 -5.920 1.00 98.44 138 ARG A N 1
ATOM 1150 C CA . ARG A 1 138 ? 5.915 6.550 -6.493 1.00 98.44 138 ARG A CA 1
ATOM 1151 C C . ARG A 1 138 ? 6.038 5.429 -7.508 1.00 98.44 138 ARG A C 1
ATOM 1153 O O . ARG A 1 138 ? 6.707 5.602 -8.525 1.00 98.44 138 ARG A O 1
ATOM 1160 N N . GLU A 1 139 ? 5.421 4.294 -7.219 1.00 98.44 139 GLU A N 1
ATOM 1161 C CA . GLU A 1 139 ? 5.361 3.179 -8.146 1.00 98.44 139 GLU A CA 1
ATOM 1162 C C . GLU A 1 139 ? 4.595 3.552 -9.408 1.00 98.44 139 GLU A C 1
ATOM 1164 O O . GLU A 1 139 ? 5.146 3.427 -10.498 1.00 98.44 139 GLU A O 1
ATOM 1169 N N . ASN A 1 140 ? 3.414 4.151 -9.277 1.00 98.44 140 ASN A N 1
ATOM 1170 C CA . ASN A 1 140 ? 2.632 4.653 -10.401 1.00 98.44 140 ASN A CA 1
ATOM 1171 C C . ASN A 1 140 ? 3.456 5.607 -11.279 1.00 98.44 140 ASN A C 1
ATOM 1173 O O . ASN A 1 140 ? 3.483 5.446 -12.498 1.00 98.44 140 ASN A O 1
ATOM 1177 N N . GLU A 1 141 ? 4.192 6.559 -10.688 1.00 98.00 141 GLU A N 1
ATOM 1178 C CA . GLU A 1 141 ? 5.090 7.457 -11.437 1.00 98.00 141 GLU A CA 1
ATOM 1179 C C . GLU A 1 141 ? 6.121 6.676 -12.274 1.00 98.00 141 GLU A C 1
ATOM 1181 O O . GLU A 1 141 ? 6.354 6.994 -13.445 1.00 98.00 141 GLU A O 1
ATOM 1186 N N . ILE A 1 142 ? 6.737 5.648 -11.686 1.00 97.50 142 ILE A N 1
ATOM 1187 C CA . ILE A 1 142 ? 7.724 4.793 -12.355 1.00 97.50 142 ILE A CA 1
ATOM 1188 C C . ILE A 1 142 ? 7.075 3.980 -13.476 1.00 97.50 142 ILE A C 1
ATOM 1190 O O . ILE A 1 142 ? 7.617 3.941 -14.585 1.00 97.50 142 ILE A O 1
ATOM 1194 N N . LEU A 1 143 ? 5.929 3.356 -13.208 1.00 96.62 143 LEU A N 1
ATOM 1195 C CA . LEU A 1 143 ? 5.212 2.507 -14.155 1.00 96.62 143 LEU A CA 1
ATOM 1196 C C . LEU A 1 143 ? 4.710 3.311 -15.355 1.00 96.62 143 LEU A C 1
ATOM 1198 O O . LEU A 1 143 ? 4.959 2.920 -16.497 1.00 96.62 143 LEU A O 1
ATOM 1202 N N . PHE A 1 144 ? 4.110 4.483 -15.130 1.00 96.25 144 PHE A N 1
ATOM 1203 C CA . PHE A 1 144 ? 3.704 5.376 -16.217 1.00 96.25 144 PHE A CA 1
ATOM 1204 C C . PHE A 1 144 ? 4.895 5.825 -17.056 1.00 96.25 144 PHE A C 1
ATOM 1206 O O . PHE A 1 144 ? 4.824 5.814 -18.284 1.00 96.25 144 PHE A O 1
ATOM 1213 N N . LYS A 1 145 ? 6.020 6.168 -16.418 1.00 94.94 145 LYS A N 1
ATOM 1214 C CA . LYS A 1 145 ? 7.239 6.521 -17.150 1.00 94.94 145 LYS A CA 1
ATOM 1215 C C . LYS A 1 145 ? 7.742 5.359 -18.008 1.00 94.94 145 LYS A C 1
ATOM 1217 O O . LYS A 1 145 ? 8.142 5.587 -19.146 1.00 94.94 145 LYS A O 1
ATOM 1222 N N . TYR A 1 146 ? 7.719 4.135 -17.484 1.00 94.81 146 TYR A N 1
ATOM 1223 C CA . TYR A 1 146 ? 8.138 2.950 -18.231 1.00 94.81 146 TYR A CA 1
ATOM 1224 C C . TYR A 1 146 ? 7.251 2.701 -19.459 1.00 94.81 146 TYR A C 1
ATOM 1226 O O . TYR A 1 146 ? 7.770 2.465 -20.550 1.00 94.81 146 TYR A O 1
ATOM 1234 N N . LEU A 1 147 ? 5.929 2.834 -19.307 1.00 93.56 147 LEU 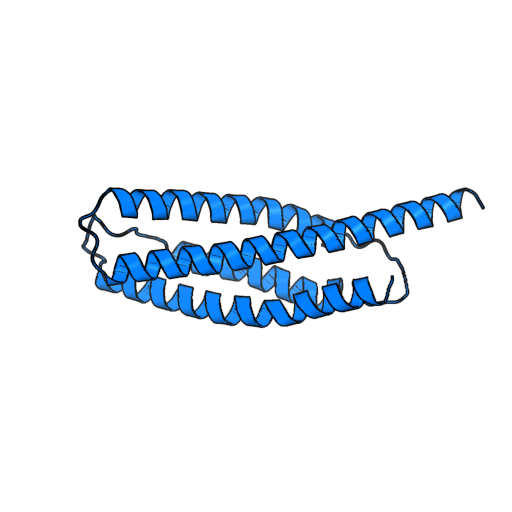A N 1
ATOM 1235 C CA . LEU A 1 147 ? 4.974 2.704 -20.411 1.00 93.56 147 LEU A CA 1
ATOM 1236 C C . LEU A 1 147 ? 5.196 3.756 -21.505 1.00 93.56 147 LEU A C 1
ATOM 1238 O O . LEU A 1 147 ? 5.259 3.392 -22.678 1.00 93.56 147 LEU A O 1
ATOM 1242 N N . CYS A 1 148 ? 5.390 5.027 -21.140 1.00 92.31 148 CYS A N 1
ATOM 1243 C CA . CYS A 1 148 ? 5.672 6.089 -22.113 1.00 92.31 148 CYS A CA 1
ATOM 1244 C C . CYS A 1 148 ? 6.915 5.776 -22.964 1.00 92.31 148 CYS A C 1
ATOM 1246 O O . CYS A 1 148 ? 6.898 5.942 -24.180 1.00 92.31 148 CYS A O 1
ATOM 1248 N N . GLU A 1 149 ? 7.985 5.273 -22.346 1.00 91.44 149 GLU A N 1
ATOM 1249 C CA . GLU A 1 149 ? 9.230 4.929 -23.050 1.00 91.44 149 GLU A CA 1
ATOM 1250 C C . GLU A 1 149 ? 9.045 3.737 -24.008 1.00 91.44 149 GLU A C 1
ATOM 1252 O O . GLU A 1 149 ? 9.624 3.715 -25.099 1.00 91.44 149 GLU A O 1
ATOM 1257 N N . ILE A 1 150 ? 8.212 2.752 -23.645 1.00 90.19 150 ILE A N 1
ATOM 1258 C CA . ILE A 1 150 ? 7.834 1.658 -24.555 1.00 90.19 150 ILE A CA 1
ATOM 1259 C C . ILE A 1 150 ? 7.080 2.201 -25.770 1.00 90.19 150 ILE A C 1
ATOM 1261 O O . ILE A 1 150 ? 7.377 1.806 -26.903 1.00 90.19 150 ILE A O 1
ATOM 1265 N N . GLU A 1 151 ? 6.104 3.081 -25.552 1.00 88.50 151 GLU A N 1
ATOM 1266 C CA . GLU A 1 151 ? 5.298 3.668 -26.624 1.00 88.50 151 GLU A CA 1
ATOM 1267 C C . GLU A 1 151 ? 6.160 4.494 -27.587 1.00 88.50 151 GLU A C 1
ATOM 1269 O O . GLU A 1 151 ? 6.059 4.328 -28.807 1.00 88.50 151 GLU A O 1
ATOM 1274 N N . GLU A 1 152 ? 7.069 5.317 -27.059 1.00 88.50 152 GLU A N 1
ATOM 1275 C CA . GLU A 1 152 ? 8.014 6.109 -27.855 1.00 88.50 152 GLU A CA 1
ATOM 1276 C C . GLU A 1 152 ? 8.971 5.222 -28.666 1.00 88.50 152 GLU A C 1
ATOM 1278 O O . GLU A 1 152 ? 9.157 5.439 -29.869 1.00 88.50 152 GLU A O 1
ATOM 1283 N N . SER A 1 153 ? 9.537 4.182 -28.044 1.00 85.06 153 SER A N 1
ATOM 1284 C CA . SER A 1 153 ? 10.409 3.208 -28.717 1.00 85.06 153 SER A CA 1
ATOM 1285 C C . SER A 1 153 ? 9.676 2.471 -29.846 1.00 85.06 153 SER A C 1
ATOM 1287 O O . SER A 1 153 ? 10.190 2.352 -30.963 1.00 85.06 153 SER A O 1
ATOM 1289 N N . SER A 1 154 ? 8.437 2.044 -29.591 1.00 82.50 154 SER A N 1
ATOM 1290 C CA . SER A 1 154 ? 7.591 1.355 -30.573 1.00 82.50 154 SER A CA 1
ATOM 1291 C C . SER A 1 154 ? 7.243 2.261 -31.760 1.00 82.50 154 SER A C 1
ATOM 1293 O O . SER A 1 154 ? 7.300 1.829 -32.915 1.00 82.50 154 SER A O 1
ATOM 1295 N N . ALA A 1 155 ? 6.934 3.536 -31.506 1.00 80.19 155 ALA A N 1
ATOM 1296 C CA . ALA A 1 155 ? 6.638 4.518 -32.549 1.00 80.19 155 ALA A CA 1
ATOM 1297 C C . ALA A 1 155 ? 7.850 4.805 -33.453 1.00 80.19 155 ALA A C 1
ATOM 1299 O O . ALA A 1 155 ? 7.700 4.918 -34.673 1.00 80.19 155 ALA A O 1
ATOM 1300 N N . LEU A 1 156 ? 9.055 4.883 -32.877 1.00 76.31 156 LEU A N 1
ATOM 1301 C CA . LEU A 1 156 ? 10.303 5.060 -33.628 1.00 76.31 156 LEU A CA 1
ATOM 1302 C C . LEU A 1 156 ? 10.608 3.853 -34.521 1.00 76.31 156 LEU A C 1
ATOM 1304 O O . LEU A 1 156 ? 10.956 4.032 -35.690 1.00 76.31 156 LEU A O 1
ATOM 1308 N N . GLN A 1 157 ? 10.427 2.632 -34.010 1.00 72.69 157 GLN A N 1
ATOM 1309 C CA . GLN A 1 157 ? 10.607 1.408 -34.798 1.00 72.69 157 GLN A CA 1
ATOM 1310 C C . GLN A 1 157 ? 9.604 1.305 -35.955 1.00 72.69 157 GLN A C 1
ATOM 1312 O O . GLN A 1 157 ? 9.977 0.866 -37.036 1.00 72.69 157 GLN A O 1
ATOM 1317 N N . ALA A 1 158 ? 8.360 1.754 -35.768 1.00 68.12 158 ALA A N 1
ATOM 1318 C CA . ALA A 1 158 ? 7.339 1.745 -36.819 1.00 68.12 158 ALA A CA 1
ATOM 1319 C C . ALA A 1 158 ? 7.578 2.779 -37.942 1.00 68.12 158 ALA A C 1
ATOM 1321 O O . ALA A 1 158 ? 7.030 2.633 -39.034 1.00 68.12 158 ALA A O 1
ATOM 1322 N N . CYS A 1 159 ? 8.370 3.826 -37.683 1.00 59.81 159 CYS A N 1
ATOM 1323 C CA . CYS A 1 159 ? 8.716 4.867 -38.660 1.00 59.81 159 CYS A CA 1
ATOM 1324 C C . CYS A 1 159 ? 10.053 4.619 -39.388 1.00 59.81 159 CYS A C 1
ATOM 1326 O O . CYS A 1 159 ? 10.433 5.435 -40.233 1.00 59.81 159 CYS A O 1
ATOM 1328 N N . SER A 1 160 ? 10.765 3.542 -39.036 1.00 53.81 160 SER A N 1
ATOM 1329 C CA . SER A 1 160 ? 12.079 3.147 -39.571 1.00 53.81 160 SER A CA 1
ATOM 1330 C C . SER A 1 160 ? 11.948 2.109 -40.684 1.00 53.81 160 SER A C 1
ATOM 1332 O O . SER A 1 160 ? 12.746 2.184 -41.647 1.00 53.81 160 SER A O 1
#

Sequence (160 aa):
MSAEFKAKVEELISYHQIIRNEFKALMRRSYEIEEKYQDDPNIPKGLSNFFIRFWITIEADMQKEESHLFPLLLSDELETCEDIKEILEGHEEQELELKELMAKVQGYELSSEVNKEWTEFVKDIKRVVLGINIHMDRENEILFKYLCEIEESSALQACS

Radius of gyration: 19.36 Å; chains: 1; bounding box: 41×24×65 Å